Protein AF-A0A961CVE2-F1 (afdb_monomer_lite)

Sequence (63 aa):
APFEGIDVGLDRRSPVCWKVYERHGSFPFTGTIHSVRYQPGDPAPDSPTNFLEVLRDWGRSME

pLDDT: mean 88.41, std 9.82, range [43.91, 97.69]

Radius of gyration: 18.08 Å; chains: 1; bounding box: 50×24×38 Å

Secondary structure (DSSP, 8-state):
-------SS---S--S-HHHHHHH------S----------SPPTT-GGGGHHHHHHHHHTT-

Foldseek 3Di:
DPDDDDDDQWDQDDDPDPVCCVVPNIDGRPDDDPDDDDDDDDDDPPDVVVCVVVVVVVVVVVD

Structure (mmCIF, N/CA/C/O backbone):
data_AF-A0A961CVE2-F1
#
_entry.id   AF-A0A961CVE2-F1
#
loop_
_atom_site.group_PDB
_atom_site.id
_atom_site.type_symbol
_atom_site.label_atom_id
_atom_site.label_alt_id
_atom_site.label_comp_id
_atom_site.label_asym_id
_atom_site.label_entity_id
_atom_site.label_se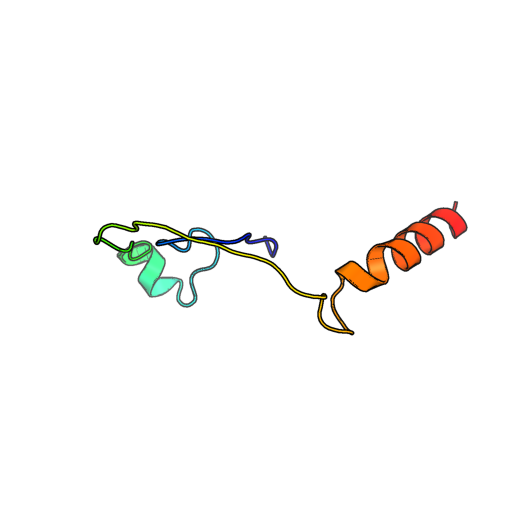q_id
_atom_site.pdbx_PDB_ins_code
_atom_site.Cartn_x
_atom_site.Cartn_y
_atom_site.Cartn_z
_atom_site.occupancy
_atom_site.B_iso_or_equiv
_atom_site.auth_seq_id
_atom_site.auth_comp_id
_atom_site.auth_asym_id
_atom_site.auth_atom_id
_atom_site.pdbx_PDB_model_num
ATOM 1 N N . ALA A 1 1 ? 13.634 -1.370 6.897 1.00 43.91 1 ALA A N 1
ATOM 2 C CA . ALA A 1 1 ? 13.892 -2.328 5.800 1.00 43.91 1 ALA A CA 1
ATOM 3 C C . ALA A 1 1 ? 13.120 -1.822 4.587 1.00 43.91 1 ALA A C 1
ATOM 5 O O . ALA A 1 1 ? 11.917 -1.681 4.741 1.00 43.91 1 ALA A O 1
ATOM 6 N N . PRO A 1 2 ? 13.752 -1.473 3.451 1.00 50.59 2 PRO A N 1
ATOM 7 C CA . PRO A 1 2 ? 13.107 -0.693 2.383 1.00 50.59 2 PRO A CA 1
ATOM 8 C C . PRO A 1 2 ? 12.176 -1.525 1.479 1.00 50.59 2 PRO A C 1
ATOM 10 O O . PRO A 1 2 ? 11.829 -1.098 0.387 1.00 50.59 2 PRO A O 1
ATOM 13 N N . PHE A 1 3 ? 11.784 -2.720 1.918 1.00 64.44 3 PHE A N 1
ATOM 14 C CA . PHE A 1 3 ? 10.991 -3.669 1.145 1.00 64.44 3 PHE A CA 1
ATOM 15 C C . PHE A 1 3 ? 9.651 -3.871 1.846 1.00 64.44 3 PHE A C 1
ATOM 17 O O . PHE A 1 3 ? 9.423 -4.883 2.511 1.00 64.44 3 PHE A O 1
ATOM 24 N N . GLU A 1 4 ? 8.797 -2.858 1.777 1.00 74.75 4 GLU A N 1
ATOM 25 C CA . GLU A 1 4 ? 7.389 -3.029 2.110 1.00 74.75 4 GLU A CA 1
ATOM 26 C C . GLU A 1 4 ? 6.654 -3.510 0.861 1.00 74.75 4 GLU A C 1
ATOM 28 O O . GLU A 1 4 ? 6.890 -3.022 -0.244 1.00 74.75 4 GLU A O 1
ATOM 33 N N . GLY A 1 5 ? 5.842 -4.550 1.036 1.00 80.06 5 GLY A N 1
ATOM 34 C CA . GLY A 1 5 ? 4.985 -5.061 -0.023 1.00 80.06 5 GLY A CA 1
ATOM 35 C C . GLY A 1 5 ? 3.696 -4.249 -0.122 1.00 80.06 5 GLY A C 1
ATOM 36 O O . GLY A 1 5 ? 3.606 -3.113 0.331 1.00 80.06 5 GLY A O 1
ATOM 37 N N . ILE A 1 6 ? 2.671 -4.858 -0.706 1.00 86.94 6 ILE A N 1
ATOM 38 C CA . ILE A 1 6 ? 1.348 -4.241 -0.791 1.00 86.94 6 ILE A CA 1
ATOM 39 C C . ILE A 1 6 ? 0.594 -4.523 0.494 1.00 86.94 6 ILE A C 1
ATOM 41 O O . ILE A 1 6 ? 0.336 -5.679 0.826 1.00 86.94 6 ILE A O 1
ATOM 45 N N . ASP A 1 7 ? 0.191 -3.451 1.155 1.00 89.75 7 ASP A N 1
ATOM 46 C CA . ASP A 1 7 ? -0.641 -3.492 2.341 1.00 89.75 7 ASP A CA 1
ATOM 47 C C . ASP A 1 7 ? -2.067 -3.037 2.008 1.00 89.75 7 ASP A C 1
ATOM 49 O O . ASP A 1 7 ? -2.298 -2.067 1.285 1.00 89.75 7 ASP A O 1
ATOM 53 N N . VAL A 1 8 ? -3.052 -3.763 2.537 1.00 92.31 8 VAL A N 1
ATOM 54 C CA . VAL A 1 8 ? -4.476 -3.480 2.338 1.00 92.31 8 VAL A CA 1
ATOM 55 C C . VAL A 1 8 ? -5.118 -3.239 3.696 1.00 92.31 8 VAL A C 1
ATOM 57 O O . VAL A 1 8 ? -5.105 -4.110 4.565 1.00 92.31 8 VAL A O 1
ATOM 60 N N . GLY A 1 9 ? -5.687 -2.048 3.878 1.00 93.50 9 GLY A N 1
ATOM 61 C CA . GLY A 1 9 ? -6.405 -1.666 5.096 1.00 93.50 9 GLY A CA 1
ATOM 62 C C . GLY A 1 9 ? -5.526 -1.346 6.311 1.00 93.50 9 GLY A C 1
ATOM 63 O O . GLY A 1 9 ? -6.069 -0.936 7.331 1.00 93.50 9 GLY A O 1
ATOM 64 N N . LEU A 1 10 ? -4.202 -1.510 6.234 1.00 91.06 10 LEU A N 1
ATOM 65 C CA . LEU A 1 10 ? -3.257 -1.166 7.301 1.00 91.06 10 LEU A CA 1
ATOM 66 C C . LEU A 1 10 ? -1.823 -1.171 6.761 1.00 91.06 10 LEU A C 1
ATOM 68 O O . LEU A 1 10 ? -1.427 -2.202 6.232 1.00 91.06 10 LEU A O 1
ATOM 72 N N . ASP A 1 11 ? -1.069 -0.093 6.979 1.00 87.50 11 ASP A N 1
ATOM 73 C CA . ASP A 1 11 ? 0.393 -0.021 6.796 1.00 87.50 11 ASP A CA 1
ATOM 74 C C . ASP A 1 11 ? 1.108 -0.502 8.073 1.00 87.50 11 ASP A C 1
ATOM 76 O O . ASP A 1 11 ? 0.786 -0.041 9.182 1.00 87.50 11 ASP A O 1
ATOM 80 N N . ARG A 1 12 ? 2.027 -1.467 7.938 1.00 81.75 12 ARG A N 1
ATOM 81 C CA . ARG A 1 12 ? 2.635 -2.187 9.071 1.00 81.75 12 ARG A CA 1
ATOM 82 C C . ARG A 1 12 ? 4.093 -1.853 9.346 1.00 81.75 12 ARG A C 1
ATOM 84 O O . ARG A 1 12 ? 4.557 -2.226 10.428 1.00 81.75 12 ARG A O 1
ATOM 91 N N . ARG A 1 13 ? 4.850 -1.243 8.427 1.00 79.19 13 ARG A N 1
ATOM 92 C CA . ARG A 1 13 ? 6.308 -1.106 8.629 1.00 79.19 13 ARG A CA 1
ATOM 93 C C . ARG A 1 13 ? 6.832 0.312 8.587 1.00 79.19 13 ARG A C 1
ATOM 95 O O . ARG A 1 13 ? 7.795 0.570 9.315 1.00 79.19 13 ARG A O 1
ATOM 102 N N . SER A 1 14 ? 6.273 1.196 7.769 1.00 79.44 14 SER A N 1
ATOM 103 C CA . SER A 1 14 ? 6.963 2.445 7.421 1.00 79.44 14 SER A CA 1
ATOM 104 C C . SER A 1 14 ? 6.154 3.685 7.806 1.00 79.44 14 SER A C 1
ATOM 106 O O . SER A 1 14 ? 5.732 4.442 6.932 1.00 79.44 14 SER A O 1
ATOM 108 N N . PRO A 1 15 ? 5.960 3.960 9.115 1.00 86.75 15 PRO A N 1
ATOM 109 C CA . PRO A 1 15 ? 5.163 5.101 9.537 1.00 86.75 15 PRO A CA 1
ATOM 110 C C . PRO A 1 15 ? 5.782 6.413 9.051 1.00 86.75 15 PRO A C 1
ATOM 112 O O . PRO A 1 15 ? 6.952 6.705 9.305 1.00 86.75 15 PRO A O 1
ATOM 115 N N . VAL A 1 16 ? 4.958 7.259 8.429 1.00 87.12 16 VAL A N 1
ATOM 116 C CA . VAL A 1 16 ? 5.361 8.608 7.996 1.00 87.12 16 VAL A CA 1
ATOM 117 C C . VAL A 1 16 ? 5.815 9.461 9.188 1.00 87.12 16 VAL A C 1
ATOM 119 O O . VAL A 1 16 ? 6.753 10.247 9.078 1.00 87.12 16 VAL A O 1
ATOM 122 N N . CYS A 1 17 ? 5.163 9.302 10.348 1.00 92.06 17 CYS A N 1
ATOM 123 C CA . CYS A 1 17 ? 5.489 10.026 11.574 1.00 92.06 17 CYS A CA 1
ATOM 124 C C . CYS A 1 17 ? 5.652 9.077 12.766 1.00 92.06 17 CYS A C 1
ATOM 126 O O . CYS A 1 17 ? 4.672 8.613 13.354 1.00 92.06 17 CYS A O 1
ATOM 128 N N . TRP A 1 18 ? 6.903 8.872 13.179 1.00 92.06 18 TRP A N 1
ATOM 129 C CA . TRP A 1 18 ? 7.251 8.020 14.318 1.00 92.06 18 TRP A CA 1
ATOM 130 C C . TRP A 1 18 ? 6.589 8.454 15.623 1.00 92.06 18 TRP A C 1
ATOM 132 O O . TRP A 1 18 ? 6.004 7.626 16.307 1.00 92.06 18 TRP A O 1
ATOM 142 N N . LYS A 1 19 ? 6.566 9.758 15.925 1.00 96.38 19 LYS A N 1
ATOM 143 C CA . LYS A 1 19 ? 5.954 10.266 17.167 1.00 96.38 19 LYS A CA 1
ATOM 144 C C . LYS A 1 19 ? 4.467 9.922 17.291 1.00 96.38 19 LYS A C 1
ATOM 146 O O . LYS A 1 19 ? 3.973 9.759 18.403 1.00 96.38 19 LYS A O 1
ATOM 151 N N . VAL A 1 20 ? 3.747 9.875 16.169 1.00 94.44 20 VAL A N 1
ATOM 152 C CA . VAL A 1 20 ? 2.327 9.498 16.140 1.00 94.44 20 VAL A CA 1
ATOM 153 C C . VAL A 1 20 ? 2.195 7.984 16.276 1.00 94.44 20 VAL A C 1
ATOM 155 O O . VAL A 1 20 ? 1.432 7.522 17.120 1.00 94.44 20 VAL A O 1
ATOM 158 N N . TYR A 1 21 ? 2.982 7.226 15.510 1.00 93.19 21 TYR A N 1
ATOM 159 C CA . TYR A 1 21 ? 2.974 5.764 15.542 1.00 93.19 21 TYR A CA 1
ATOM 160 C C . TYR A 1 21 ? 3.335 5.196 16.922 1.00 93.19 21 TYR A C 1
ATOM 162 O O . TYR A 1 21 ? 2.660 4.306 17.418 1.00 93.19 21 TYR A O 1
ATOM 170 N N . GLU A 1 22 ? 4.338 5.746 17.603 1.00 93.94 22 GLU A N 1
ATOM 171 C CA . GLU A 1 22 ? 4.729 5.300 18.947 1.00 93.94 22 GLU A CA 1
ATOM 172 C C . GLU A 1 22 ? 3.629 5.529 19.994 1.00 93.94 22 GLU A C 1
ATOM 174 O O . GLU A 1 22 ? 3.542 4.792 20.973 1.00 93.94 22 GLU A O 1
ATOM 179 N N . ARG A 1 23 ? 2.777 6.544 19.799 1.00 96.31 23 ARG A N 1
ATOM 180 C CA . ARG A 1 23 ? 1.682 6.873 20.725 1.00 96.31 23 ARG A CA 1
ATOM 181 C C . ARG A 1 23 ? 0.385 6.136 20.420 1.00 96.31 23 ARG A C 1
ATOM 183 O O . ARG A 1 23 ? -0.375 5.855 21.342 1.00 96.31 23 ARG A O 1
ATOM 190 N N . HIS A 1 24 ? 0.103 5.888 19.145 1.00 93.50 24 HIS A N 1
ATOM 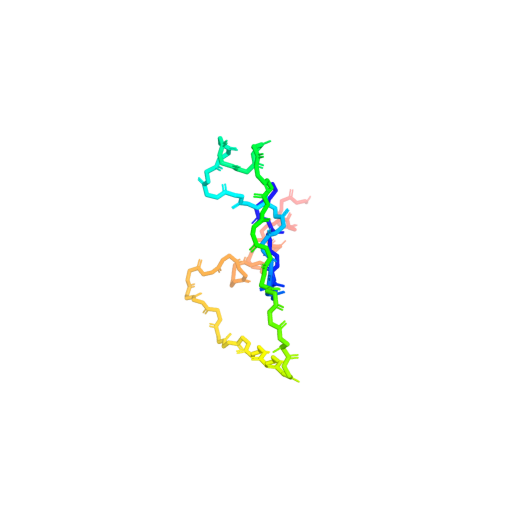191 C CA . HIS A 1 24 ? -1.219 5.452 18.687 1.00 93.50 24 HIS A CA 1
ATOM 192 C C . HIS A 1 24 ? -1.194 4.160 17.864 1.00 93.50 24 HIS A C 1
ATOM 194 O O . HIS A 1 24 ? -2.249 3.594 17.597 1.00 93.50 24 HIS A O 1
ATOM 200 N N . GLY A 1 25 ? -0.013 3.681 17.477 1.00 91.50 25 GLY A N 1
ATOM 201 C CA . GLY A 1 25 ? 0.148 2.654 16.457 1.00 91.50 25 GLY A CA 1
ATOM 202 C C . GLY A 1 25 ? -0.247 3.157 15.068 1.00 91.50 25 GLY A C 1
ATOM 203 O O . GLY A 1 25 ? -0.373 4.359 14.817 1.00 91.50 25 GLY A O 1
ATOM 204 N N . SER A 1 26 ? -0.441 2.213 14.153 1.00 91.50 26 SER A N 1
ATOM 205 C CA . SER A 1 26 ? -1.080 2.480 12.866 1.00 91.50 26 SER A CA 1
ATOM 206 C C . SER A 1 26 ? -2.601 2.557 13.028 1.00 91.50 26 SER A C 1
ATOM 208 O O . SER A 1 26 ? -3.173 1.937 13.922 1.00 91.50 26 SER A O 1
ATOM 210 N N . PHE A 1 27 ? -3.267 3.282 12.130 1.00 92.00 27 PHE A N 1
ATOM 211 C CA . PHE A 1 27 ? -4.724 3.426 12.117 1.00 92.00 27 PHE A CA 1
ATOM 212 C C . PHE A 1 27 ? -5.341 2.454 11.096 1.00 92.00 27 PHE A C 1
ATOM 214 O O . PHE A 1 27 ? -5.344 2.767 9.903 1.00 92.00 27 PHE A O 1
ATOM 221 N N . PRO A 1 28 ? -5.832 1.269 11.511 1.00 93.00 28 PRO A N 1
ATOM 222 C CA . PRO A 1 28 ? -6.423 0.310 10.585 1.00 93.00 28 PRO A CA 1
ATOM 223 C C . PRO A 1 28 ? -7.762 0.807 10.037 1.00 93.00 28 PRO A C 1
ATOM 225 O O . PRO A 1 28 ? -8.558 1.428 10.743 1.00 93.00 28 PRO A O 1
ATOM 228 N N . PHE A 1 29 ? -8.046 0.460 8.784 1.00 95.69 29 PHE A N 1
ATOM 229 C CA . PHE A 1 29 ? -9.381 0.564 8.214 1.00 95.69 29 PHE A CA 1
ATOM 230 C C . PHE A 1 29 ? -10.349 -0.340 8.990 1.00 95.69 29 PHE A C 1
ATOM 232 O O . PHE A 1 29 ? -10.087 -1.527 9.175 1.00 95.69 29 PHE A O 1
ATOM 239 N N . THR A 1 30 ? -11.473 0.217 9.438 1.00 97.06 30 THR A N 1
ATOM 240 C CA . THR A 1 30 ? -12.454 -0.479 10.292 1.00 97.06 30 THR A CA 1
ATOM 241 C C . THR A 1 30 ? -13.698 -0.957 9.546 1.00 97.06 30 THR A C 1
ATOM 243 O O . THR A 1 30 ? -14.552 -1.620 10.132 1.00 97.06 30 THR A O 1
ATOM 246 N N . GLY A 1 31 ? -13.829 -0.617 8.263 1.00 96.75 31 GLY A N 1
ATOM 247 C CA . GLY A 1 31 ? -14.927 -1.089 7.427 1.00 96.75 31 GLY A CA 1
ATOM 248 C C . GLY A 1 31 ? -14.716 -2.517 6.920 1.00 96.75 31 GLY A C 1
ATOM 249 O O . GLY A 1 31 ? -13.744 -3.194 7.245 1.00 96.75 31 GLY A O 1
ATOM 250 N N . THR A 1 32 ? -15.627 -2.968 6.058 1.00 97.69 32 THR A N 1
ATOM 251 C CA . THR A 1 32 ? -15.498 -4.261 5.372 1.00 97.69 32 THR A CA 1
ATOM 252 C C . THR A 1 32 ? -14.871 -4.067 3.996 1.00 97.69 32 THR A C 1
ATOM 254 O O . THR A 1 32 ? -15.341 -3.260 3.198 1.00 97.69 32 THR A O 1
ATOM 257 N N . ILE A 1 33 ? -13.816 -4.824 3.703 1.00 96.38 33 ILE A N 1
ATOM 258 C CA . ILE A 1 33 ? -13.197 -4.867 2.376 1.00 96.38 33 ILE A CA 1
ATOM 259 C C . ILE A 1 33 ? -13.791 -6.057 1.624 1.00 96.38 33 ILE A C 1
ATOM 261 O O . ILE A 1 33 ? -13.491 -7.204 1.942 1.00 96.38 33 ILE A O 1
ATOM 265 N N . HIS A 1 34 ? -14.646 -5.795 0.637 1.00 97.62 34 HIS A N 1
ATOM 266 C CA . HIS A 1 34 ? -15.324 -6.858 -0.118 1.00 97.62 34 HIS A CA 1
ATOM 267 C C . HIS A 1 34 ? -14.426 -7.521 -1.167 1.00 97.62 34 HIS A C 1
ATOM 269 O O . HIS A 1 34 ? -14.528 -8.721 -1.407 1.00 97.62 34 HIS A O 1
ATOM 275 N N . SER A 1 35 ? -13.544 -6.750 -1.802 1.00 97.06 35 SER A N 1
ATOM 276 C CA . SER A 1 35 ? -12.601 -7.266 -2.792 1.00 97.06 35 SER A CA 1
ATOM 277 C C . SER A 1 35 ? -11.458 -6.289 -3.007 1.00 97.06 35 SER A C 1
ATOM 279 O O . SER A 1 35 ? -11.690 -5.081 -3.068 1.00 97.06 35 SER A O 1
ATOM 281 N N . VAL A 1 36 ? -10.254 -6.816 -3.221 1.00 95.38 36 VAL A N 1
ATOM 282 C CA . VAL A 1 36 ? -9.109 -6.052 -3.720 1.00 95.38 36 VAL A CA 1
ATOM 283 C C . VAL A 1 36 ? -8.496 -6.806 -4.882 1.00 95.38 36 VAL A C 1
ATOM 285 O O . VAL A 1 36 ? -8.261 -8.009 -4.803 1.00 95.38 36 VAL A O 1
ATOM 288 N N . ARG A 1 37 ? -8.236 -6.084 -5.970 1.00 95.00 37 ARG A N 1
ATOM 289 C CA . ARG A 1 37 ? -7.478 -6.579 -7.112 1.00 95.00 37 ARG A CA 1
ATOM 290 C C . ARG A 1 37 ? -6.303 -5.645 -7.322 1.00 95.00 37 ARG A C 1
ATOM 292 O O . ARG A 1 37 ? -6.500 -4.467 -7.598 1.00 95.00 37 ARG A O 1
ATOM 299 N N .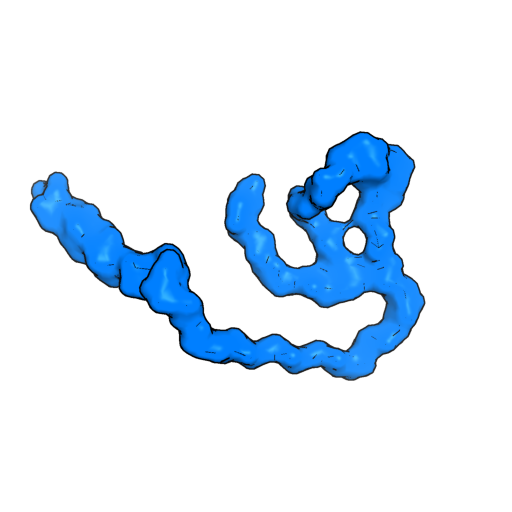 TYR A 1 38 ? -5.105 -6.197 -7.217 1.00 89.56 38 TYR A N 1
ATOM 300 C CA . TYR A 1 38 ? -3.884 -5.528 -7.625 1.00 89.56 38 TYR A CA 1
ATOM 301 C C . TYR A 1 38 ? -3.321 -6.252 -8.841 1.00 89.56 38 TYR A C 1
ATOM 303 O O . TYR A 1 38 ? -3.108 -7.463 -8.802 1.00 89.56 38 TYR A O 1
ATOM 311 N N . GLN A 1 39 ? -3.109 -5.505 -9.917 1.00 92.88 39 GLN A N 1
ATOM 312 C CA . GLN A 1 39 ? -2.437 -5.987 -11.111 1.00 92.88 39 GLN A CA 1
ATOM 313 C C . GLN A 1 39 ? -1.323 -4.989 -11.427 1.00 92.88 39 GLN A C 1
ATOM 315 O O . GLN A 1 39 ? -1.629 -3.892 -11.898 1.00 92.88 39 GLN A O 1
ATOM 320 N N . PRO A 1 40 ? -0.060 -5.315 -11.102 1.00 87.31 40 PRO A N 1
ATOM 321 C CA . PRO A 1 40 ? 1.050 -4.444 -11.446 1.00 87.31 40 PRO A CA 1
ATOM 322 C C . PRO A 1 40 ? 1.140 -4.326 -12.969 1.00 87.31 40 PRO A C 1
ATOM 324 O O . PRO A 1 40 ? 0.957 -5.311 -13.686 1.00 87.31 40 PRO A O 1
ATOM 327 N N . GLY A 1 41 ? 1.379 -3.106 -13.443 1.00 90.44 41 GLY A N 1
ATOM 328 C CA . GLY A 1 41 ? 1.754 -2.858 -14.831 1.00 90.44 41 GLY A CA 1
ATOM 329 C C . GLY A 1 41 ? 3.252 -3.048 -15.037 1.00 90.44 41 GLY A C 1
ATOM 330 O O . GLY A 1 41 ? 3.951 -3.579 -14.168 1.00 90.44 41 GLY A O 1
ATOM 331 N N . ASP A 1 42 ? 3.740 -2.563 -16.174 1.00 93.75 42 ASP A N 1
ATOM 332 C CA . ASP A 1 42 ? 5.171 -2.541 -16.432 1.00 93.75 42 ASP A CA 1
ATOM 333 C C . ASP A 1 42 ? 5.891 -1.695 -15.367 1.00 93.75 42 ASP A C 1
ATOM 335 O O . ASP A 1 42 ? 5.389 -0.637 -14.961 1.00 93.75 42 ASP A O 1
ATOM 339 N N . PRO A 1 43 ? 7.055 -2.149 -14.880 1.00 89.25 43 PRO A N 1
ATOM 340 C CA . PRO A 1 43 ? 7.876 -1.347 -13.989 1.00 89.25 43 PRO A CA 1
ATOM 341 C C . PRO A 1 43 ? 8.249 -0.018 -14.658 1.00 89.25 43 PRO A C 1
ATOM 343 O O . PRO A 1 43 ? 8.473 0.044 -15.868 1.00 89.25 43 PRO A O 1
ATOM 346 N N . ALA A 1 44 ? 8.365 1.048 -13.859 1.00 89.69 44 ALA A N 1
ATOM 347 C CA . ALA A 1 44 ? 8.892 2.322 -14.345 1.00 89.69 44 ALA A CA 1
ATOM 348 C C . ALA A 1 44 ? 10.263 2.108 -15.020 1.00 89.69 44 ALA A C 1
ATOM 350 O O . ALA A 1 44 ? 10.990 1.207 -14.591 1.00 89.69 44 ALA A O 1
ATOM 351 N N . PRO A 1 45 ? 10.644 2.895 -16.047 1.00 91.00 45 PRO A N 1
ATOM 352 C CA . PRO A 1 45 ? 11.894 2.681 -16.785 1.00 91.00 45 PRO A CA 1
ATOM 353 C C . PRO A 1 45 ? 13.141 2.595 -15.894 1.00 91.00 45 PRO A C 1
ATOM 355 O O . PRO A 1 45 ? 14.046 1.810 -16.163 1.00 91.00 45 PRO A O 1
ATOM 358 N N . ASP A 1 46 ? 13.154 3.356 -14.804 1.00 89.56 46 ASP A N 1
ATOM 359 C CA . ASP A 1 46 ? 14.215 3.450 -13.803 1.00 89.56 46 ASP A CA 1
ATOM 360 C C . ASP A 1 46 ? 14.032 2.502 -12.603 1.00 89.56 46 ASP A C 1
ATOM 362 O O . ASP A 1 46 ? 14.805 2.552 -11.645 1.00 89.56 46 ASP A O 1
ATOM 366 N N . SER A 1 47 ? 13.041 1.608 -12.641 1.00 89.25 47 SER A N 1
ATOM 367 C CA . SER A 1 47 ? 12.826 0.625 -11.584 1.00 89.25 47 SER A CA 1
ATOM 368 C C . SER A 1 47 ? 14.066 -0.260 -11.404 1.00 89.25 47 SER A C 1
ATOM 370 O O . SER A 1 47 ? 14.522 -0.869 -12.376 1.00 89.25 47 SER A O 1
ATOM 372 N N . PRO A 1 48 ? 14.567 -0.445 -10.166 1.00 84.56 48 PRO A N 1
ATOM 373 C CA . PRO A 1 48 ? 15.666 -1.365 -9.873 1.00 84.56 48 PRO A CA 1
ATOM 374 C C . PRO A 1 48 ? 15.434 -2.783 -10.407 1.00 84.56 48 PRO A C 1
ATOM 376 O O . PRO A 1 48 ? 16.390 -3.471 -10.761 1.00 84.56 48 PRO A O 1
ATOM 379 N N . THR A 1 49 ? 14.169 -3.209 -10.510 1.00 87.25 49 THR A N 1
ATOM 380 C CA . THR A 1 49 ? 13.779 -4.503 -11.085 1.00 87.25 49 THR A CA 1
ATOM 381 C C . THR A 1 49 ? 14.296 -4.685 -12.512 1.00 87.25 49 THR A C 1
ATOM 383 O O . THR A 1 49 ? 14.720 -5.785 -12.857 1.00 87.25 49 THR A O 1
ATOM 386 N N . ASN A 1 50 ? 14.337 -3.615 -13.310 1.00 89.88 50 ASN A N 1
ATOM 387 C CA . ASN A 1 50 ? 14.794 -3.654 -14.703 1.00 89.88 50 ASN A CA 1
ATOM 388 C C . ASN A 1 50 ? 16.303 -3.893 -14.819 1.00 89.88 50 ASN A C 1
ATOM 390 O O . ASN A 1 50 ? 16.780 -4.356 -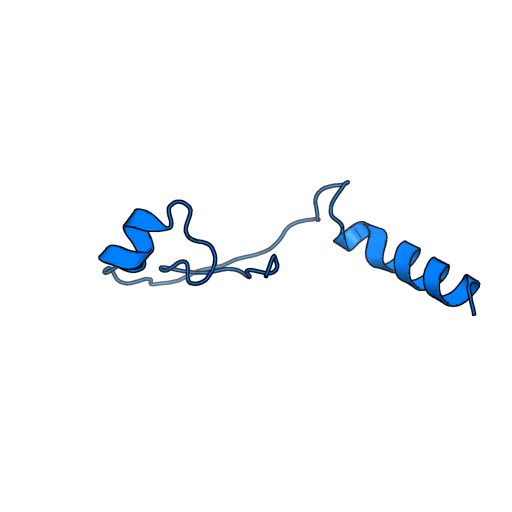15.849 1.00 89.88 50 ASN A O 1
ATOM 394 N N . PHE A 1 51 ? 17.061 -3.594 -13.763 1.00 89.88 51 PHE A N 1
ATOM 395 C CA . PHE A 1 51 ? 18.517 -3.717 -13.746 1.00 89.88 51 PHE A CA 1
ATOM 396 C C . PHE A 1 51 ? 18.997 -5.015 -13.093 1.00 89.88 51 PHE A C 1
ATOM 398 O O . PHE A 1 51 ? 20.196 -5.276 -13.076 1.00 89.88 51 PHE A O 1
ATOM 405 N N . LEU A 1 52 ? 18.097 -5.847 -12.558 1.00 89.56 52 LEU A N 1
ATOM 406 C CA . LEU A 1 52 ? 18.477 -7.044 -11.800 1.00 89.56 52 LEU A CA 1
ATOM 407 C C . LEU A 1 52 ? 19.297 -8.043 -12.618 1.00 89.56 52 LEU A C 1
ATOM 409 O O . LEU A 1 52 ? 20.199 -8.672 -12.071 1.00 89.56 52 LEU A O 1
ATOM 413 N N . GLU A 1 53 ? 18.989 -8.204 -13.903 1.00 88.06 53 GLU A N 1
ATOM 414 C CA . GLU A 1 53 ? 19.738 -9.102 -14.784 1.00 88.06 53 GLU A CA 1
ATOM 415 C C . GLU A 1 53 ? 21.142 -8.558 -15.065 1.00 88.06 53 GLU A C 1
ATOM 417 O O . GLU A 1 53 ? 22.125 -9.248 -14.807 1.00 88.06 53 GLU A O 1
ATOM 422 N N . VAL A 1 54 ? 21.242 -7.275 -15.428 1.00 89.25 54 VAL A N 1
ATOM 423 C CA . VAL A 1 54 ? 22.522 -6.573 -15.616 1.00 89.25 54 VAL A CA 1
ATOM 424 C C . VAL A 1 54 ? 23.393 -6.660 -14.360 1.00 89.25 54 VAL A C 1
ATOM 426 O O . VAL A 1 54 ? 24.578 -6.972 -14.441 1.00 89.25 54 VAL A O 1
ATOM 429 N N . LEU A 1 55 ? 22.805 -6.431 -13.182 1.00 91.19 55 LEU A N 1
ATOM 430 C CA . LEU A 1 55 ? 23.506 -6.508 -11.899 1.00 91.19 55 LEU A CA 1
ATOM 431 C C . LEU A 1 55 ? 23.995 -7.930 -11.586 1.00 91.19 55 LEU A C 1
ATOM 433 O O . LEU A 1 55 ? 25.084 -8.093 -11.037 1.00 91.19 55 LEU A O 1
ATOM 437 N N . ARG A 1 56 ? 23.218 -8.964 -11.936 1.00 90.69 56 ARG A N 1
ATOM 438 C CA . ARG A 1 56 ? 23.625 -10.369 -11.765 1.00 90.69 56 ARG A CA 1
ATOM 439 C C . ARG A 1 56 ? 24.788 -10.733 -12.676 1.00 90.69 56 ARG A C 1
ATOM 441 O O . ARG A 1 56 ? 25.731 -11.368 -12.211 1.00 90.69 56 ARG A O 1
ATOM 448 N N . ASP A 1 57 ? 24.731 -10.337 -13.941 1.00 92.81 57 ASP A N 1
ATOM 449 C CA . ASP A 1 57 ? 25.786 -10.642 -14.907 1.00 92.81 57 ASP A CA 1
ATOM 450 C C . ASP A 1 57 ? 27.084 -9.917 -14.574 1.00 92.81 57 ASP A C 1
ATOM 452 O O . ASP A 1 57 ? 28.162 -10.508 -14.637 1.00 92.81 57 ASP A O 1
ATOM 456 N N . TRP A 1 58 ? 26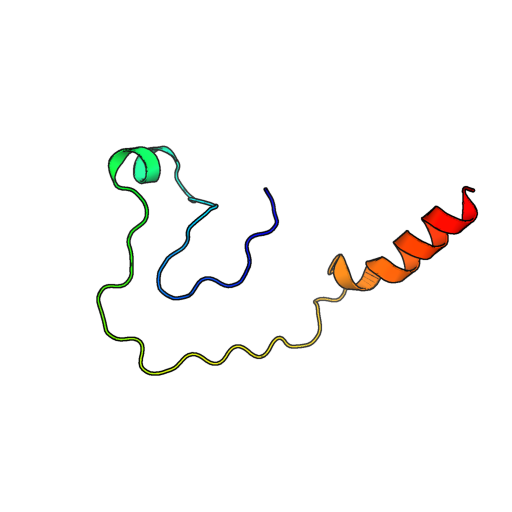.982 -8.671 -14.116 1.00 90.62 58 TRP A N 1
ATOM 457 C CA . TRP A 1 58 ? 28.144 -7.934 -13.647 1.00 90.62 58 TRP A CA 1
ATOM 458 C C . TRP A 1 58 ? 28.793 -8.614 -12.437 1.00 90.62 58 TRP A C 1
ATOM 460 O O . TRP A 1 58 ? 30.005 -8.814 -12.437 1.00 90.62 58 TRP A O 1
ATOM 470 N N . GLY A 1 59 ? 27.994 -9.083 -11.471 1.00 91.75 59 GLY A N 1
ATOM 471 C CA . GLY A 1 59 ? 28.497 -9.861 -10.335 1.00 91.75 59 GLY A CA 1
ATOM 472 C C . GLY A 1 59 ? 29.224 -11.146 -10.748 1.00 91.75 59 GLY A C 1
ATOM 473 O O . GLY A 1 59 ? 30.284 -11.436 -10.207 1.00 91.75 59 GLY A O 1
ATOM 474 N N . ARG A 1 60 ? 28.710 -11.879 -11.747 1.00 93.31 60 ARG A N 1
ATOM 475 C CA . ARG A 1 60 ? 29.371 -13.084 -12.289 1.00 93.31 60 ARG A CA 1
ATOM 476 C C . ARG A 1 60 ? 30.685 -12.782 -13.006 1.00 93.31 60 ARG A C 1
ATOM 478 O O .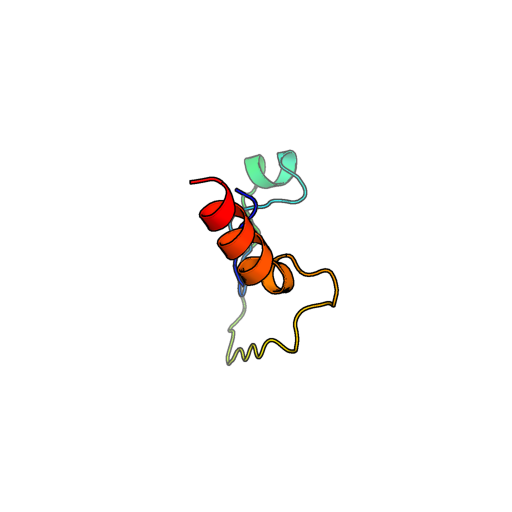 ARG A 1 60 ? 31.563 -13.628 -13.028 1.00 93.31 60 ARG A O 1
ATOM 485 N N . SER A 1 61 ? 30.812 -11.607 -13.622 1.00 89.06 61 SER A N 1
ATOM 486 C CA . SER A 1 61 ? 32.031 -11.219 -14.349 1.00 89.06 61 SER A CA 1
ATOM 487 C C . SER A 1 61 ? 33.212 -10.856 -13.441 1.00 89.06 61 SER A C 1
ATOM 489 O O . SER A 1 61 ? 34.324 -10.674 -13.931 1.00 89.06 61 SER A O 1
ATOM 491 N N . MET A 1 62 ? 32.962 -10.708 -12.137 1.00 85.38 62 MET A N 1
ATOM 492 C CA . MET A 1 62 ? 33.953 -10.325 -11.127 1.00 85.38 62 MET A CA 1
ATOM 493 C C . MET A 1 62 ? 34.461 -11.518 -10.294 1.00 85.38 62 MET A C 1
ATOM 495 O O . MET A 1 62 ? 35.201 -11.302 -9.333 1.00 85.38 62 MET A O 1
ATOM 499 N N . GLU A 1 63 ? 34.057 -12.742 -10.648 1.00 66.56 63 GLU A N 1
ATOM 500 C CA . GLU A 1 63 ? 34.547 -14.021 -10.108 1.00 66.56 63 GLU A CA 1
ATOM 501 C C . GLU A 1 63 ? 35.552 -14.660 -11.079 1.00 66.56 63 GLU A C 1
ATOM 503 O O . GLU A 1 63 ? 36.602 -15.140 -10.595 1.00 66.56 63 GLU A O 1
#